Protein AF-A0A0S4LFZ9-F1 (afdb_monomer_lite)

pLDDT: mean 91.44, std 10.66, range [38.78, 98.31]

Secondary structure (DSSP, 8-state):
--EEEEEEEEEEEEEEEEEE-TTS-EEEEEEEEEEEEEEESSHHHHHHHHHHH--SEEEEEEEEEEEEE-TTTS-HHHHTT-S-TTS-EEEEEEEEEEEEPPTT--

Radius of gyration: 15.55 Å; chains: 1; bounding box: 42×28×38 Å

Structure (mmCIF, N/CA/C/O backbone):
data_AF-A0A0S4LFZ9-F1
#
_entry.id   AF-A0A0S4LFZ9-F1
#
loop_
_atom_site.group_PDB
_atom_site.id
_atom_site.type_symbol
_atom_site.label_atom_id
_atom_site.label_alt_id
_atom_site.label_comp_id
_atom_site.label_asym_id
_atom_site.label_entity_id
_atom_site.label_seq_id
_atom_site.pdbx_PDB_ins_code
_atom_site.Cartn_x
_atom_site.Cartn_y
_atom_site.Cartn_z
_atom_site.occupancy
_atom_site.B_iso_or_equiv
_atom_site.auth_seq_id
_atom_site.auth_comp_id
_atom_site.auth_asym_id
_atom_site.auth_atom_id
_atom_site.pdbx_PDB_model_num
ATOM 1 N N . MET A 1 1 ? -16.930 -2.630 12.385 1.00 87.00 1 MET A N 1
ATOM 2 C CA . MET A 1 1 ? -16.145 -1.496 12.920 1.00 87.00 1 MET A CA 1
ATOM 3 C C . MET A 1 1 ? -15.028 -1.224 11.934 1.00 87.00 1 MET A C 1
ATOM 5 O O . MET A 1 1 ? -14.411 -2.191 11.503 1.00 87.00 1 MET A O 1
ATOM 9 N N . LEU A 1 2 ? -14.827 0.034 11.540 1.00 96.06 2 LEU A N 1
ATOM 10 C CA . LEU A 1 2 ? -13.737 0.410 10.640 1.00 96.06 2 LEU A CA 1
ATOM 11 C C . LEU A 1 2 ? -12.406 0.456 11.395 1.00 96.06 2 LEU A C 1
ATOM 13 O O . LEU A 1 2 ? -12.373 0.756 12.589 1.00 96.06 2 LEU A O 1
ATOM 17 N N . LYS A 1 3 ? -11.332 0.120 10.688 1.00 97.31 3 LYS A N 1
ATOM 18 C CA . LYS A 1 3 ? -9.958 0.041 11.177 1.00 97.31 3 LYS A CA 1
ATOM 19 C C . LYS A 1 3 ? -9.035 0.706 10.168 1.00 97.31 3 LYS A C 1
ATOM 21 O O . LYS A 1 3 ? -9.326 0.708 8.974 1.00 97.31 3 LYS A O 1
ATOM 26 N N . GLN A 1 4 ? -7.913 1.221 10.645 1.00 97.81 4 GLN A N 1
ATOM 27 C CA . GLN A 1 4 ? -6.884 1.798 9.794 1.00 97.81 4 GLN A CA 1
ATOM 28 C C . GLN A 1 4 ? -5.811 0.756 9.502 1.00 97.81 4 GLN A C 1
ATOM 30 O O . GLN A 1 4 ? -5.411 -0.008 10.384 1.00 97.81 4 GLN A O 1
ATOM 35 N N . TYR A 1 5 ? -5.355 0.738 8.259 1.00 98.19 5 TYR A N 1
ATOM 36 C CA . TYR A 1 5 ? -4.335 -0.173 7.773 1.00 98.19 5 TYR A CA 1
ATOM 37 C C . TYR A 1 5 ? -3.227 0.607 7.078 1.00 98.19 5 TYR A C 1
ATOM 39 O O . TYR A 1 5 ? -3.490 1.623 6.432 1.00 98.19 5 TYR A O 1
ATOM 47 N N . LEU A 1 6 ? -2.008 0.093 7.192 1.00 98.06 6 LEU A N 1
ATOM 48 C CA . LEU A 1 6 ? -0.900 0.411 6.307 1.00 98.06 6 LEU A CA 1
ATOM 49 C C . LEU A 1 6 ? -0.549 -0.852 5.531 1.00 98.06 6 LEU A C 1
ATOM 51 O O .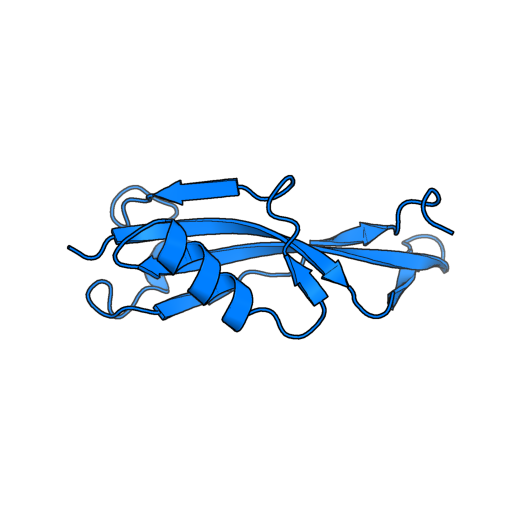 LEU A 1 6 ? -0.304 -1.905 6.125 1.00 98.06 6 LEU A O 1
ATOM 55 N N . LEU A 1 7 ? -0.536 -0.730 4.213 1.00 98.25 7 LEU A N 1
ATOM 56 C CA . LEU A 1 7 ? -0.090 -1.761 3.299 1.00 98.25 7 LEU A CA 1
ATOM 57 C C . LEU A 1 7 ? 1.197 -1.279 2.634 1.00 98.25 7 LEU A C 1
ATOM 59 O O . LEU A 1 7 ? 1.226 -0.17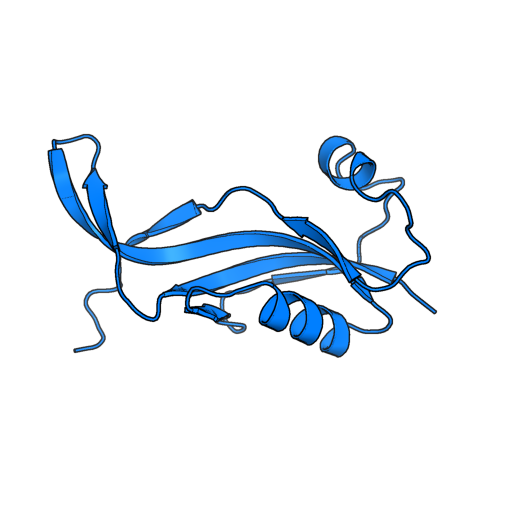4 2.094 1.00 98.25 7 LEU A O 1
ATOM 63 N N . THR A 1 8 ? 2.239 -2.102 2.650 1.00 97.81 8 THR A N 1
ATOM 64 C CA . THR A 1 8 ? 3.387 -1.935 1.753 1.00 97.81 8 THR A CA 1
ATOM 65 C C . THR A 1 8 ? 3.184 -2.919 0.617 1.00 97.81 8 THR A C 1
ATOM 67 O O . THR A 1 8 ? 3.347 -4.124 0.811 1.00 97.81 8 THR A O 1
ATOM 70 N N . ILE A 1 9 ? 2.754 -2.407 -0.533 1.00 97.94 9 ILE A N 1
ATOM 71 C CA . ILE A 1 9 ? 2.408 -3.212 -1.701 1.00 97.94 9 ILE A CA 1
ATOM 72 C C . ILE A 1 9 ? 3.606 -3.346 -2.635 1.00 97.94 9 ILE A C 1
ATOM 74 O O . ILE A 1 9 ? 4.344 -2.380 -2.831 1.00 97.94 9 ILE A O 1
ATOM 78 N N . SER A 1 10 ? 3.772 -4.535 -3.205 1.00 97.38 10 SER A N 1
ATOM 79 C CA . SER A 1 10 ? 4.643 -4.806 -4.346 1.00 97.38 10 SER A CA 1
ATOM 80 C C . SER A 1 10 ? 3.783 -4.814 -5.605 1.00 97.38 10 SER A C 1
ATOM 82 O O . SER A 1 10 ? 2.819 -5.573 -5.671 1.00 97.38 10 SER A O 1
ATOM 84 N N . VAL A 1 11 ? 4.073 -3.955 -6.579 1.00 96.38 11 VAL A N 1
ATOM 85 C CA . VAL A 1 11 ? 3.327 -3.872 -7.842 1.00 96.38 11 VAL A CA 1
ATOM 86 C C . VAL A 1 11 ? 4.213 -4.342 -8.978 1.00 96.38 11 VAL A C 1
ATOM 88 O O . VAL A 1 11 ? 5.262 -3.751 -9.222 1.00 96.38 11 VAL A O 1
ATOM 91 N N . LEU A 1 12 ? 3.747 -5.352 -9.706 1.00 95.00 12 LEU A N 1
ATOM 92 C CA . LEU A 1 12 ? 4.318 -5.785 -10.976 1.00 95.00 12 LEU A CA 1
ATOM 93 C C . LEU A 1 12 ? 3.690 -4.952 -12.092 1.00 95.00 12 LEU A C 1
ATOM 95 O O . LEU A 1 12 ? 2.468 -4.948 -12.235 1.00 95.00 12 LEU A O 1
ATOM 99 N N . LEU A 1 13 ? 4.510 -4.226 -12.852 1.00 93.06 13 LEU A N 1
ATOM 100 C CA . LEU A 1 13 ? 4.036 -3.377 -13.945 1.00 93.06 13 LEU A CA 1
ATOM 101 C C . LEU A 1 13 ? 3.548 -4.228 -15.121 1.00 93.06 13 LEU A C 1
ATOM 103 O O . LEU A 1 13 ? 4.226 -5.168 -15.531 1.00 93.06 13 LEU A O 1
ATOM 107 N N . ASP A 1 14 ? 2.4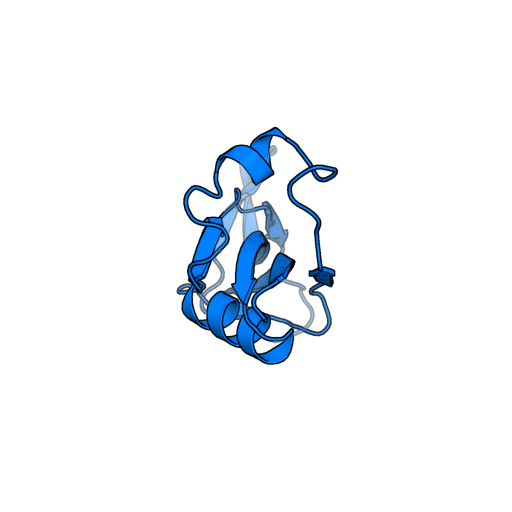24 -3.840 -15.728 1.00 88.25 14 ASP A N 1
ATOM 108 C CA . ASP A 1 14 ? 1.928 -4.500 -16.948 1.00 88.25 14 ASP A CA 1
ATOM 109 C C . ASP A 1 14 ? 2.877 -4.276 -18.136 1.00 88.25 14 ASP A C 1
ATOM 111 O O . ASP A 1 14 ? 3.004 -5.114 -19.032 1.00 88.25 14 ASP A O 1
ATOM 115 N N . VAL A 1 15 ? 3.541 -3.117 -18.150 1.00 86.62 15 VAL A N 1
ATOM 116 C CA . VAL A 1 15 ? 4.547 -2.742 -19.143 1.00 86.62 15 VAL A CA 1
ATOM 117 C C . VAL A 1 15 ? 5.791 -2.250 -18.401 1.00 86.62 15 VAL A C 1
ATOM 119 O O . VAL A 1 15 ? 5.706 -1.229 -17.714 1.00 86.62 15 VAL A O 1
ATOM 122 N N . PRO A 1 16 ? 6.945 -2.930 -18.540 1.00 82.06 16 PRO A N 1
ATOM 123 C CA . PRO A 1 16 ? 8.191 -2.492 -17.925 1.00 82.06 16 PRO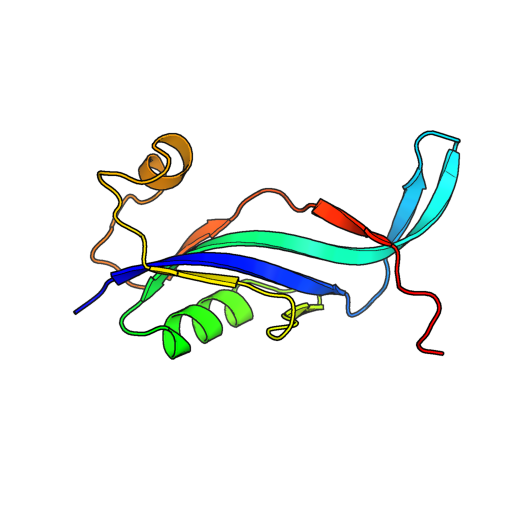 A CA 1
ATOM 124 C C . PRO A 1 16 ? 8.567 -1.075 -18.360 1.00 82.06 16 PRO A C 1
ATOM 126 O O . PRO A 1 16 ? 8.449 -0.715 -19.535 1.00 82.06 16 PRO A O 1
ATOM 129 N N . TYR A 1 17 ? 9.053 -0.277 -17.415 1.00 82.38 17 TYR A N 1
ATOM 130 C CA . TYR A 1 17 ? 9.570 1.058 -17.695 1.00 82.38 17 TYR A CA 1
ATOM 131 C C . TYR A 1 17 ? 11.068 0.982 -17.990 1.00 82.38 17 TYR A C 1
ATOM 133 O O . TYR A 1 17 ? 11.783 0.220 -17.347 1.00 82.38 17 TYR A O 1
ATOM 141 N N . THR A 1 18 ? 11.568 1.780 -18.934 1.00 83.00 18 THR A N 1
ATOM 142 C CA . THR A 1 18 ? 13.016 1.924 -19.136 1.00 83.00 18 THR A CA 1
ATOM 143 C C . THR A 1 18 ? 13.506 3.164 -18.394 1.00 83.00 18 THR A C 1
ATOM 145 O O . THR A 1 18 ? 13.165 4.288 -18.765 1.00 83.00 18 THR A O 1
ATOM 148 N N . GLY A 1 19 ? 14.252 2.949 -17.312 1.00 80.69 19 GLY A N 1
ATOM 149 C CA . GLY A 1 19 ? 14.916 3.990 -16.531 1.00 80.69 19 GLY A CA 1
ATOM 150 C C . GLY A 1 19 ? 16.387 4.138 -16.907 1.00 80.69 19 GLY A C 1
ATOM 151 O O . GLY A 1 19 ? 16.941 3.308 -17.622 1.00 80.69 19 GLY A O 1
ATOM 152 N N . GLU A 1 20 ? 17.015 5.201 -16.415 1.00 80.56 20 GLU A N 1
ATOM 153 C CA . GLU A 1 20 ? 18.463 5.399 -16.481 1.00 80.56 20 GLU A CA 1
ATOM 154 C C . GLU A 1 20 ? 19.014 5.318 -15.053 1.00 80.56 20 GLU A C 1
ATOM 156 O O . GLU A 1 20 ? 18.483 5.982 -14.158 1.00 80.56 20 GLU A O 1
ATOM 161 N N . ASP A 1 21 ? 20.024 4.475 -14.836 1.00 80.25 21 ASP A N 1
ATOM 162 C CA . ASP A 1 21 ? 20.703 4.340 -13.547 1.00 80.25 21 ASP A CA 1
ATOM 163 C C . ASP A 1 21 ? 21.650 5.530 -13.273 1.00 80.25 21 ASP A C 1
ATOM 165 O O . ASP A 1 21 ? 21.825 6.437 -14.092 1.00 80.25 21 ASP A O 1
ATOM 169 N N . GLU A 1 22 ? 22.323 5.529 -12.119 1.00 81.75 22 GLU A N 1
ATOM 170 C CA . GLU A 1 22 ? 23.295 6.578 -11.761 1.00 81.75 22 GLU A CA 1
ATOM 171 C C . GLU A 1 22 ? 24.527 6.631 -12.691 1.00 81.75 22 GLU A C 1
ATOM 173 O O . GLU A 1 22 ? 25.296 7.595 -12.654 1.00 81.75 22 GLU A O 1
ATOM 178 N N . THR A 1 23 ? 24.737 5.601 -13.517 1.00 83.38 23 THR A N 1
ATOM 179 C CA . THR A 1 23 ? 25.862 5.472 -14.454 1.00 83.38 23 THR A CA 1
ATOM 180 C C . THR A 1 23 ? 25.504 5.857 -15.892 1.00 83.38 23 THR A C 1
ATOM 182 O O . THR A 1 23 ? 26.394 5.926 -16.745 1.00 83.38 23 THR A O 1
ATOM 185 N N . GLY A 1 24 ? 24.230 6.149 -16.167 1.00 79.62 24 GLY A N 1
ATOM 186 C CA . GLY A 1 24 ? 23.719 6.428 -17.507 1.00 79.62 24 GLY A CA 1
ATOM 187 C C . GLY A 1 24 ? 23.302 5.180 -18.295 1.00 79.62 24 GLY A C 1
ATOM 188 O O . GLY A 1 24 ? 23.027 5.261 -19.497 1.00 79.62 24 GLY A O 1
ATOM 189 N N . LYS A 1 25 ? 23.291 4.003 -17.664 1.00 82.38 25 LYS A N 1
ATOM 190 C CA . LYS A 1 25 ? 22.868 2.741 -18.270 1.00 82.38 25 LYS A CA 1
ATOM 191 C C . LYS A 1 25 ? 21.345 2.632 -18.217 1.00 82.38 25 LYS A C 1
ATOM 193 O O . LYS A 1 25 ? 20.711 2.968 -17.224 1.00 82.38 25 LYS A O 1
ATOM 198 N N . GLN A 1 26 ? 20.762 2.133 -19.304 1.00 81.81 26 GLN A N 1
ATOM 199 C CA . GLN A 1 26 ? 19.332 1.841 -19.362 1.00 81.81 26 GLN A CA 1
ATOM 200 C C . GLN A 1 26 ? 19.020 0.576 -18.550 1.00 81.81 26 GLN A C 1
ATOM 202 O O . GLN A 1 26 ? 19.638 -0.468 -18.780 1.00 81.81 26 GLN A O 1
ATOM 207 N N . GLU A 1 27 ? 18.041 0.661 -17.655 1.00 83.56 27 GLU A N 1
ATOM 208 C CA . GLU A 1 27 ? 17.544 -0.450 -16.840 1.00 83.56 27 GLU A CA 1
ATOM 209 C C . GLU A 1 27 ? 16.050 -0.664 -17.077 1.00 83.56 27 GLU A C 1
ATOM 211 O O . GLU A 1 27 ? 15.274 0.286 -17.205 1.00 83.56 27 GLU A O 1
ATOM 216 N N . LEU A 1 28 ? 15.643 -1.932 -17.155 1.00 87.19 28 LEU A N 1
ATOM 217 C CA . LEU A 1 28 ? 14.237 -2.311 -17.231 1.00 87.19 28 LEU A CA 1
ATOM 218 C C . LEU A 1 28 ? 13.698 -2.458 -15.813 1.00 87.19 28 LEU A C 1
ATOM 220 O O . LEU A 1 28 ? 14.105 -3.348 -15.074 1.00 87.19 28 LEU A O 1
ATOM 224 N N . LEU A 1 29 ? 12.763 -1.594 -15.447 1.00 88.81 29 LEU A N 1
ATOM 225 C CA . LEU A 1 29 ? 12.088 -1.612 -14.158 1.00 88.81 29 LEU A CA 1
ATOM 226 C C . LEU A 1 29 ? 10.803 -2.427 -14.299 1.00 88.81 29 LEU A C 1
ATOM 228 O O . LEU A 1 29 ? 9.931 -2.089 -15.105 1.00 88.81 29 LEU A O 1
ATOM 232 N N . GLY A 1 30 ? 10.713 -3.519 -13.542 1.00 91.00 30 GLY A N 1
ATOM 233 C CA . GLY A 1 30 ? 9.605 -4.477 -13.607 1.00 91.00 30 GLY A CA 1
ATOM 234 C C . GLY A 1 30 ? 8.496 -4.203 -12.600 1.00 91.00 30 GLY A C 1
ATOM 235 O O . GLY A 1 30 ? 7.399 -4.743 -12.731 1.00 91.00 30 GLY A O 1
ATOM 236 N N . GLY A 1 31 ? 8.754 -3.358 -11.603 1.00 94.69 31 GLY A N 1
ATOM 237 C CA . GLY A 1 31 ? 7.786 -3.087 -10.555 1.00 94.69 31 GLY A CA 1
ATOM 238 C C . GLY A 1 31 ? 8.180 -1.963 -9.613 1.00 94.69 31 GLY A C 1
ATOM 239 O O . GLY A 1 31 ? 9.178 -1.266 -9.811 1.00 94.69 31 GLY A O 1
ATOM 240 N N . PHE A 1 32 ? 7.362 -1.767 -8.585 1.00 95.06 32 PHE A N 1
ATOM 241 C CA . PHE A 1 32 ? 7.661 -0.844 -7.498 1.00 95.06 32 PHE A CA 1
ATOM 242 C C . PHE A 1 32 ? 7.059 -1.290 -6.169 1.00 95.06 32 PHE A C 1
ATOM 244 O O . PHE A 1 32 ? 6.012 -1.932 -6.127 1.00 95.06 32 PHE A O 1
ATOM 251 N N . PHE A 1 33 ? 7.680 -0.858 -5.074 1.00 96.38 33 PHE A N 1
ATOM 252 C CA . PHE A 1 33 ? 7.054 -0.853 -3.758 1.00 96.38 33 PHE A CA 1
ATOM 253 C C . PHE A 1 33 ? 6.365 0.483 -3.492 1.00 96.38 33 PHE A C 1
ATOM 255 O O . PHE A 1 33 ? 6.884 1.548 -3.844 1.00 96.38 33 PHE A O 1
ATOM 262 N N . GLN A 1 34 ? 5.209 0.446 -2.835 1.00 97.00 34 GLN A N 1
ATOM 263 C CA . GLN A 1 34 ? 4.495 1.650 -2.425 1.00 97.00 34 GLN A CA 1
ATOM 264 C C . GLN A 1 34 ? 3.757 1.433 -1.108 1.00 97.00 34 GLN A C 1
ATOM 266 O O . GLN A 1 34 ? 3.154 0.391 -0.872 1.00 97.00 34 GLN A O 1
ATOM 271 N N . ASN A 1 35 ? 3.776 2.446 -0.247 1.00 97.56 35 ASN A N 1
ATOM 272 C CA . ASN A 1 35 ? 2.955 2.446 0.957 1.00 97.56 35 ASN A CA 1
ATOM 273 C C . ASN A 1 35 ? 1.576 3.028 0.644 1.00 97.56 35 ASN A C 1
ATOM 275 O O . ASN A 1 35 ? 1.479 4.146 0.139 1.00 97.56 35 ASN A O 1
ATOM 279 N N . ILE A 1 36 ? 0.517 2.308 0.997 1.00 97.94 36 ILE A N 1
ATOM 280 C CA . ILE A 1 36 ? -0.868 2.773 0.934 1.00 97.94 36 ILE A CA 1
ATOM 281 C C . ILE A 1 36 ? -1.455 2.689 2.335 1.00 97.94 36 ILE A C 1
ATOM 283 O O . ILE A 1 36 ? -1.421 1.633 2.966 1.00 97.94 36 ILE A O 1
ATOM 287 N N . ALA A 1 37 ? -2.014 3.794 2.825 1.00 98.00 37 ALA A N 1
ATOM 288 C CA . ALA A 1 37 ? -2.775 3.780 4.065 1.00 98.00 37 ALA A CA 1
ATOM 289 C C . ALA A 1 37 ? -4.249 4.087 3.802 1.00 98.00 37 ALA A C 1
ATOM 291 O O . ALA A 1 37 ? -4.612 4.958 3.001 1.00 98.00 37 ALA A O 1
ATOM 292 N N . LEU A 1 38 ? -5.103 3.304 4.451 1.00 98.31 38 LEU A N 1
ATOM 293 C CA . LEU A 1 38 ? -6.525 3.245 4.151 1.00 98.31 38 LEU A CA 1
ATOM 294 C C . LEU A 1 38 ? -7.340 2.880 5.39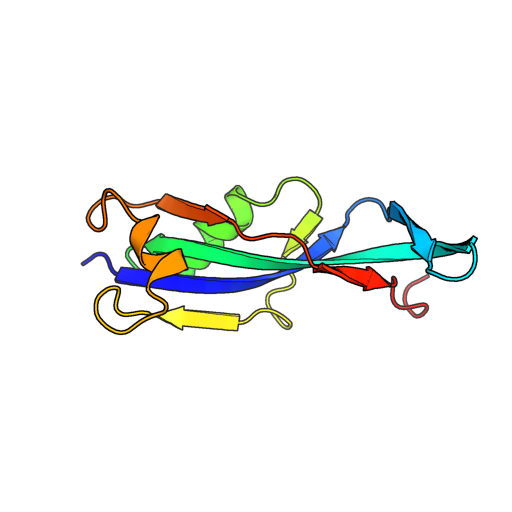0 1.00 98.31 38 LEU A C 1
ATOM 296 O O . LEU A 1 38 ? -6.824 2.348 6.376 1.00 98.31 38 LEU A O 1
ATOM 300 N N . THR A 1 39 ? -8.634 3.164 5.335 1.00 98.31 39 THR A N 1
ATOM 301 C CA . THR A 1 39 ? -9.615 2.734 6.330 1.00 98.31 39 THR A CA 1
ATOM 302 C C . THR A 1 39 ? -10.511 1.664 5.720 1.00 98.31 39 THR A C 1
ATOM 304 O O . THR A 1 39 ? -11.103 1.888 4.667 1.00 98.31 39 THR A O 1
ATOM 307 N N . ALA A 1 40 ? -10.639 0.518 6.390 1.00 98.12 40 ALA A N 1
ATOM 308 C CA . ALA A 1 40 ? -11.461 -0.603 5.938 1.00 98.12 40 ALA A CA 1
ATOM 309 C C . ALA A 1 40 ? -12.080 -1.373 7.114 1.00 98.12 40 ALA A C 1
ATOM 311 O O . ALA A 1 40 ? -11.624 -1.299 8.255 1.00 98.12 40 ALA A O 1
ATOM 312 N N . SER A 1 41 ? -13.130 -2.143 6.847 1.00 97.56 41 SER A N 1
ATOM 313 C CA . SER A 1 41 ? -13.788 -3.008 7.833 1.00 97.56 41 SER A CA 1
ATOM 314 C C . SER A 1 41 ? -13.048 -4.332 8.074 1.00 97.56 41 SER A C 1
ATOM 316 O O . SER A 1 41 ? -13.241 -4.963 9.117 1.00 97.56 41 SER A O 1
ATOM 318 N N . SER A 1 42 ? -12.190 -4.752 7.139 1.00 97.56 42 SER A N 1
ATOM 319 C CA . SER A 1 42 ? -11.419 -5.997 7.191 1.00 97.56 42 SER A CA 1
ATOM 320 C C . SER A 1 42 ? -10.154 -5.923 6.328 1.00 97.56 42 SER A C 1
ATOM 322 O O . SER A 1 42 ? -10.045 -5.069 5.450 1.00 97.56 42 SER A O 1
ATOM 324 N N . THR A 1 43 ? -9.224 -6.862 6.530 1.00 96.75 43 THR A N 1
ATOM 325 C CA . THR A 1 43 ? -8.022 -7.000 5.692 1.00 96.75 43 THR A CA 1
ATOM 326 C C . THR A 1 43 ? -8.373 -7.305 4.233 1.00 96.75 43 THR A C 1
ATOM 328 O O . THR A 1 43 ? -7.794 -6.724 3.327 1.00 96.75 43 THR A O 1
ATOM 331 N N . SER A 1 44 ? -9.378 -8.149 3.972 1.00 97.19 44 SER A N 1
ATOM 332 C CA . SER A 1 44 ? -9.808 -8.447 2.596 1.00 97.19 44 SER A CA 1
ATOM 333 C C . SER A 1 44 ? -10.331 -7.208 1.867 1.00 97.19 44 SER A C 1
ATOM 335 O O . SER A 1 44 ? -10.057 -7.026 0.686 1.00 97.19 44 SER A O 1
ATOM 337 N N . GLN A 1 45 ? -11.052 -6.333 2.571 1.00 97.88 45 GLN A N 1
ATOM 338 C CA . GLN A 1 45 ? -11.501 -5.064 2.004 1.00 97.88 45 GLN A CA 1
ATOM 339 C C . GLN A 1 45 ? -10.344 -4.071 1.840 1.00 97.88 45 GLN A C 1
ATOM 341 O O . GLN A 1 45 ? -10.319 -3.336 0.860 1.00 97.88 45 GLN A O 1
ATOM 346 N N . ALA A 1 46 ? -9.374 -4.070 2.760 1.00 97.94 46 ALA A N 1
ATOM 347 C CA . ALA A 1 46 ? -8.152 -3.283 2.623 1.00 97.94 46 ALA A CA 1
ATOM 348 C C . ALA A 1 46 ? -7.404 -3.625 1.327 1.00 97.94 46 ALA A C 1
ATOM 350 O O . ALA A 1 46 ? -7.059 -2.719 0.572 1.00 97.94 46 ALA A O 1
ATOM 351 N N . ARG A 1 47 ? -7.236 -4.922 1.035 1.00 98.00 47 ARG A N 1
ATOM 352 C CA . ARG A 1 47 ? -6.646 -5.388 -0.226 1.00 98.00 47 ARG A CA 1
ATOM 353 C C . ARG A 1 47 ? -7.440 -4.913 -1.439 1.00 98.00 47 ARG A C 1
ATOM 355 O O . ARG A 1 47 ? -6.870 -4.261 -2.298 1.00 98.00 47 ARG A O 1
ATOM 362 N N . ALA A 1 48 ? -8.762 -5.106 -1.441 1.00 97.62 48 ALA A N 1
ATOM 363 C CA . ALA A 1 48 ? -9.618 -4.668 -2.547 1.00 97.62 48 ALA A CA 1
ATOM 364 C C . ALA A 1 48 ? -9.547 -3.150 -2.815 1.00 97.62 48 ALA A C 1
ATOM 366 O O . ALA A 1 48 ? -9.587 -2.720 -3.965 1.00 97.62 48 ALA A O 1
ATOM 367 N N . LEU A 1 49 ? -9.435 -2.329 -1.764 1.00 98.00 49 LEU A N 1
ATOM 368 C CA . LEU A 1 49 ? -9.248 -0.881 -1.898 1.00 98.00 49 LEU A CA 1
ATOM 369 C C . LEU A 1 49 ? -7.862 -0.521 -2.449 1.00 98.00 49 LEU A C 1
ATOM 371 O O . LEU A 1 49 ? -7.756 0.421 -3.230 1.00 98.00 49 LEU A O 1
ATOM 375 N N . ALA A 1 50 ? -6.817 -1.249 -2.049 1.00 97.50 50 ALA A N 1
ATOM 376 C CA . ALA A 1 50 ? -5.472 -1.066 -2.585 1.00 97.50 50 ALA A CA 1
ATOM 377 C C . ALA A 1 50 ? -5.380 -1.507 -4.054 1.00 97.50 50 ALA A C 1
ATOM 379 O O . ALA A 1 50 ? -4.853 -0.748 -4.862 1.00 97.50 50 ALA A O 1
ATOM 380 N N . ASP A 1 51 ? -5.963 -2.655 -4.417 1.00 97.19 51 ASP A N 1
ATOM 381 C CA . ASP A 1 51 ? -6.059 -3.128 -5.805 1.00 97.19 51 ASP A CA 1
ATOM 382 C C . ASP A 1 51 ? -6.738 -2.070 -6.690 1.00 97.19 51 ASP A C 1
ATOM 384 O O . ASP A 1 51 ? -6.237 -1.732 -7.755 1.00 97.19 51 ASP A O 1
ATOM 388 N N . ALA A 1 52 ? -7.838 -1.471 -6.219 1.00 96.31 52 ALA A N 1
ATOM 389 C CA . ALA A 1 52 ? -8.541 -0.413 -6.948 1.00 96.31 52 ALA A CA 1
ATOM 390 C C . ALA A 1 52 ? -7.760 0.915 -7.052 1.00 96.31 52 ALA A C 1
ATOM 392 O O . ALA A 1 52 ? -8.111 1.765 -7.871 1.00 96.31 52 ALA A O 1
ATOM 393 N N . ALA A 1 53 ? -6.743 1.129 -6.212 1.00 95.19 53 ALA A N 1
ATOM 394 C CA . ALA A 1 53 ? -5.907 2.329 -6.238 1.00 95.19 53 ALA A CA 1
ATOM 395 C C . ALA A 1 53 ? -4.706 2.204 -7.193 1.00 95.19 53 ALA A C 1
ATOM 397 O O . ALA A 1 53 ? -4.148 3.225 -7.607 1.00 95.19 53 ALA A O 1
ATOM 398 N N . VAL A 1 54 ? -4.312 0.980 -7.553 1.00 94.31 54 VAL A N 1
ATOM 399 C CA . VAL A 1 54 ? -3.211 0.702 -8.482 1.00 94.31 54 VAL A CA 1
ATOM 400 C C . VAL A 1 54 ? -3.749 0.640 -9.913 1.00 94.31 54 VAL A C 1
ATOM 402 O O . VAL A 1 54 ? -4.673 -0.106 -10.203 1.00 94.31 54 VAL A O 1
ATOM 405 N N . ASN A 1 55 ? -3.166 1.431 -10.821 1.00 91.69 55 ASN A N 1
ATOM 406 C CA . ASN A 1 55 ? -3.622 1.528 -12.219 1.00 91.69 55 ASN A CA 1
ATOM 407 C C . ASN A 1 55 ? -2.591 1.051 -13.258 1.00 91.69 55 ASN A C 1
ATOM 409 O O . ASN A 1 55 ? -2.905 0.998 -14.441 1.00 91.69 55 ASN A O 1
ATOM 413 N N . GLU A 1 56 ? -1.351 0.781 -12.849 1.00 89.12 56 GLU A N 1
ATOM 414 C CA . GLU A 1 56 ? -0.209 0.555 -13.759 1.00 89.12 56 GLU A CA 1
ATOM 415 C C . GLU A 1 56 ? 0.250 -0.909 -13.808 1.00 89.12 56 GLU A C 1
ATOM 417 O O . GLU A 1 56 ? 1.239 -1.234 -14.466 1.00 89.12 56 GLU A O 1
ATOM 422 N N . GLY A 1 57 ? -0.432 -1.782 -13.073 1.00 92.81 57 GLY A N 1
ATOM 423 C CA . GLY A 1 57 ? -0.019 -3.159 -12.897 1.00 92.81 57 GLY A CA 1
ATOM 424 C C . GLY A 1 57 ? -0.874 -3.900 -11.883 1.00 92.81 57 GLY A C 1
ATOM 425 O O . GLY A 1 57 ? -1.944 -3.436 -11.484 1.00 92.81 57 GLY A O 1
ATOM 426 N N . SER A 1 58 ? -0.363 -5.042 -11.440 1.00 95.94 58 SER A N 1
ATOM 427 C CA . SER A 1 58 ? -1.028 -5.918 -10.476 1.00 95.94 58 SER A CA 1
ATOM 428 C C . SER A 1 58 ? -0.241 -5.991 -9.172 1.00 95.94 58 SER A C 1
ATOM 430 O O . SER A 1 58 ? 0.989 -6.051 -9.187 1.00 95.94 58 SER A O 1
ATOM 432 N N . ILE A 1 59 ? -0.942 -6.001 -8.036 1.00 96.75 59 ILE A N 1
ATOM 433 C CA . ILE A 1 59 ? -0.303 -6.180 -6.730 1.00 96.75 59 ILE A CA 1
ATOM 434 C C . ILE A 1 59 ? 0.092 -7.649 -6.563 1.00 96.75 59 ILE A C 1
ATOM 436 O O . ILE A 1 59 ? -0.752 -8.545 -6.602 1.00 96.75 59 ILE A O 1
ATOM 440 N N . ASP A 1 60 ? 1.375 -7.887 -6.321 1.00 96.50 60 ASP A N 1
ATOM 441 C CA . ASP A 1 60 ? 1.882 -9.167 -5.854 1.00 96.50 60 ASP A CA 1
ATOM 442 C C . ASP A 1 60 ? 1.712 -9.256 -4.333 1.00 96.50 60 ASP A C 1
ATOM 444 O O . ASP A 1 60 ? 2.522 -8.759 -3.541 1.00 96.50 60 ASP A O 1
ATOM 448 N N . TRP A 1 61 ? 0.608 -9.876 -3.919 1.00 95.25 61 TRP A N 1
ATOM 449 C CA . TRP A 1 61 ? 0.261 -10.025 -2.509 1.00 95.25 61 TRP A CA 1
ATOM 450 C C . TRP A 1 61 ? 1.197 -10.962 -1.736 1.00 95.25 61 TRP A C 1
ATOM 452 O O . TRP A 1 61 ? 1.238 -10.846 -0.511 1.00 95.25 61 TRP A O 1
ATOM 462 N N . ASP A 1 62 ? 1.956 -11.837 -2.405 1.00 95.44 62 ASP A N 1
ATOM 463 C CA . ASP A 1 62 ? 2.920 -12.727 -1.742 1.00 95.44 62 ASP A CA 1
ATOM 464 C C . ASP A 1 62 ? 4.174 -11.958 -1.296 1.00 95.44 62 ASP A C 1
ATOM 466 O O . ASP A 1 62 ? 4.786 -12.297 -0.281 1.00 95.44 62 ASP A O 1
ATOM 470 N N . ASN A 1 63 ? 4.505 -10.872 -2.002 1.00 94.81 63 ASN A N 1
ATOM 471 C CA . ASN A 1 63 ? 5.598 -9.951 -1.672 1.00 94.81 63 ASN A CA 1
ATOM 472 C C . ASN A 1 63 ? 5.125 -8.638 -1.018 1.00 94.81 63 ASN A C 1
ATOM 474 O O . ASN A 1 63 ? 5.914 -7.711 -0.826 1.00 94.81 63 ASN A O 1
ATOM 478 N N . SER A 1 64 ? 3.843 -8.547 -0.656 1.00 97.00 64 SER A N 1
ATOM 479 C CA . SER A 1 64 ? 3.257 -7.385 0.018 1.00 97.00 64 SER A CA 1
ATOM 480 C C . SER A 1 64 ? 3.067 -7.634 1.514 1.00 97.00 64 SER A C 1
ATOM 482 O O . SER A 1 64 ? 2.949 -8.767 1.976 1.00 97.00 64 SER A O 1
ATOM 484 N N . THR A 1 65 ? 2.987 -6.560 2.299 1.00 97.38 65 THR A N 1
ATOM 485 C CA . THR A 1 65 ? 2.666 -6.639 3.731 1.00 97.38 65 THR A CA 1
ATOM 486 C C . THR A 1 65 ? 1.464 -5.780 4.079 1.00 97.38 65 THR A C 1
ATOM 488 O O . THR A 1 65 ? 1.184 -4.766 3.441 1.00 97.38 65 THR A O 1
ATOM 491 N N . GLU A 1 66 ? 0.747 -6.190 5.121 1.00 96.19 66 GLU A N 1
ATOM 492 C CA . GLU A 1 66 ? -0.445 -5.510 5.607 1.00 96.19 66 GLU A CA 1
ATOM 493 C C . GLU A 1 66 ? -0.468 -5.516 7.135 1.00 96.19 66 GLU A C 1
ATOM 495 O O . GLU A 1 66 ? -0.353 -6.558 7.782 1.00 96.19 66 GLU A O 1
ATOM 500 N N . ALA A 1 67 ? -0.622 -4.335 7.726 1.00 96.88 67 ALA A N 1
ATOM 501 C CA . ALA A 1 67 ? -0.682 -4.171 9.168 1.00 96.88 67 ALA A CA 1
ATOM 502 C C . ALA A 1 67 ? -1.847 -3.261 9.547 1.00 96.88 67 ALA A C 1
ATOM 504 O O . ALA A 1 67 ? -2.028 -2.182 8.982 1.00 96.88 67 ALA A O 1
ATOM 505 N N . GLN A 1 68 ? -2.631 -3.681 10.541 1.00 97.56 68 GLN A N 1
ATOM 506 C CA . GLN A 1 68 ? -3.552 -2.765 11.205 1.00 97.56 68 GLN A CA 1
ATOM 507 C C . GLN A 1 68 ? -2.723 -1.772 12.032 1.00 97.56 68 GLN A C 1
ATOM 509 O O . GLN A 1 68 ? -1.865 -2.183 12.812 1.00 97.56 68 GLN A O 1
ATOM 514 N N . ILE A 1 69 ? -2.999 -0.479 11.886 1.00 97.25 69 ILE A N 1
ATOM 515 C CA . ILE A 1 69 ? -2.293 0.597 12.589 1.00 97.25 69 ILE A CA 1
ATOM 516 C C . ILE A 1 69 ? -3.220 1.321 13.570 1.00 97.25 69 ILE A C 1
ATOM 518 O O . ILE A 1 69 ? -4.446 1.238 13.478 1.00 97.25 69 ILE A O 1
ATOM 522 N N . ASN A 1 70 ? -2.623 2.052 14.510 1.00 95.56 70 ASN A N 1
ATOM 523 C CA . ASN A 1 70 ? -3.316 3.009 15.368 1.00 95.56 70 ASN A CA 1
ATOM 524 C C . ASN A 1 70 ? -2.790 4.415 15.053 1.00 95.56 70 ASN A C 1
ATOM 526 O O . ASN A 1 70 ? -1.606 4.676 15.243 1.00 95.56 70 ASN A O 1
ATOM 530 N N . LEU A 1 71 ? -3.670 5.312 14.601 1.00 94.12 71 LEU A N 1
ATOM 531 C CA . LEU A 1 71 ? -3.316 6.677 14.192 1.00 94.12 71 LEU A CA 1
ATOM 532 C C . LEU A 1 71 ? -2.684 7.526 15.308 1.00 94.12 71 LEU A C 1
ATOM 534 O O . LEU A 1 71 ? -1.980 8.484 15.008 1.00 94.12 71 LEU A O 1
ATOM 538 N N . GLU A 1 72 ? -2.931 7.204 16.581 1.00 93.44 72 GLU A N 1
ATOM 539 C CA . GLU A 1 72 ? -2.371 7.951 17.717 1.00 93.44 72 GLU A CA 1
ATOM 540 C C . GLU A 1 72 ? -0.904 7.599 17.991 1.00 93.44 72 GLU A C 1
ATOM 542 O O . GLU A 1 72 ? -0.160 8.420 18.526 1.00 93.44 72 GLU A O 1
ATOM 547 N N . THR A 1 73 ? -0.491 6.376 17.649 1.00 94.19 73 THR A N 1
ATOM 548 C CA . THR A 1 73 ? 0.840 5.839 17.979 1.00 94.19 73 THR A CA 1
ATOM 549 C C . THR A 1 73 ? 1.697 5.544 16.755 1.00 94.19 73 THR A C 1
ATOM 551 O O . THR A 1 73 ? 2.882 5.255 16.898 1.00 94.19 73 THR A O 1
ATOM 554 N N . PHE A 1 74 ? 1.097 5.529 15.567 1.00 94.50 74 PHE A N 1
ATOM 555 C CA . PHE A 1 74 ? 1.793 5.311 14.307 1.00 94.50 74 PHE A CA 1
ATOM 556 C C . PHE A 1 74 ? 2.543 6.579 13.861 1.00 94.50 74 PHE A C 1
ATOM 558 O O . PHE A 1 74 ? 2.463 7.626 14.504 1.00 94.50 74 PHE A O 1
ATOM 565 N N . ASP A 1 75 ? 3.291 6.475 12.761 1.00 93.50 75 ASP A N 1
ATOM 566 C CA . ASP A 1 75 ? 4.003 7.589 12.144 1.00 93.50 75 ASP A CA 1
ATOM 567 C C . ASP A 1 75 ? 3.106 8.831 12.022 1.00 93.50 75 ASP A C 1
ATOM 569 O O . ASP A 1 75 ? 2.022 8.793 11.425 1.00 93.50 75 ASP A O 1
ATOM 573 N N . VAL A 1 76 ? 3.550 9.934 12.628 1.00 93.25 76 VAL A N 1
ATOM 574 C CA . VAL A 1 76 ? 2.749 11.155 12.749 1.00 93.25 76 VAL A CA 1
ATOM 575 C C . VAL A 1 76 ? 2.578 11.865 11.408 1.00 93.25 76 VAL A C 1
ATOM 577 O O . VAL A 1 76 ? 1.562 12.528 11.195 1.00 93.25 76 VAL A O 1
ATOM 580 N N . GLU A 1 77 ? 3.547 11.750 10.501 1.00 93.88 77 GLU A N 1
ATOM 581 C CA . GLU A 1 77 ? 3.514 12.423 9.205 1.00 93.88 77 GLU A CA 1
ATOM 582 C C . GLU A 1 77 ? 2.505 11.747 8.281 1.00 93.88 77 GLU A C 1
ATOM 584 O O . GLU A 1 77 ? 1.677 12.432 7.673 1.00 93.88 77 GLU A O 1
ATOM 589 N N . ILE A 1 78 ? 2.495 10.412 8.255 1.00 92.81 78 ILE A N 1
ATOM 590 C CA . ILE A 1 78 ? 1.492 9.633 7.521 1.00 92.81 78 ILE A CA 1
ATOM 591 C C . ILE A 1 78 ? 0.114 9.807 8.170 1.00 92.81 78 ILE A C 1
ATOM 593 O O . ILE A 1 78 ? -0.850 10.162 7.491 1.00 92.81 78 ILE A O 1
ATOM 597 N N . SER A 1 79 ? 0.005 9.642 9.493 1.00 94.06 79 SER A N 1
ATOM 598 C CA . SER A 1 79 ? -1.290 9.670 10.197 1.00 94.06 79 SER A CA 1
ATOM 599 C C . SER A 1 79 ? -2.021 11.010 10.058 1.00 94.06 79 SER A C 1
ATOM 601 O O . SER A 1 79 ? -3.247 11.037 9.963 1.00 94.06 79 SER A O 1
ATOM 603 N N . ARG A 1 80 ? -1.295 12.135 9.960 1.00 94.38 80 ARG A N 1
ATOM 604 C CA . ARG A 1 80 ? -1.873 13.476 9.723 1.00 94.38 80 ARG A CA 1
ATOM 605 C C . ARG A 1 80 ? -2.602 13.616 8.385 1.00 94.38 80 ARG A C 1
ATOM 607 O O . ARG A 1 80 ? -3.369 14.575 8.218 1.00 94.38 80 ARG A O 1
ATOM 614 N N . GLN A 1 81 ? -2.359 12.719 7.432 1.00 95.44 81 GLN A N 1
ATOM 615 C CA . GLN A 1 81 ? -3.054 12.717 6.144 1.00 95.44 81 GLN A CA 1
ATOM 616 C C . GLN A 1 81 ? -4.459 12.111 6.245 1.00 95.44 81 GLN A C 1
ATOM 618 O O . GLN A 1 81 ? -5.336 12.489 5.472 1.00 95.44 81 GLN A O 1
ATOM 623 N N . CYS A 1 82 ? -4.728 11.281 7.258 1.00 95.44 82 CYS A N 1
ATOM 624 C CA . CYS A 1 82 ? -6.064 10.759 7.525 1.00 95.44 82 CYS A CA 1
ATOM 625 C C . CYS A 1 82 ? -6.972 11.860 8.108 1.00 95.44 82 CYS A C 1
ATOM 627 O O . CYS A 1 82 ? -6.922 12.163 9.300 1.00 95.44 82 CYS A O 1
ATOM 629 N N . LYS A 1 83 ? -7.796 12.496 7.263 1.00 94.12 83 LYS A N 1
ATOM 630 C CA . LYS A 1 83 ? -8.733 13.556 7.694 1.00 94.12 83 LYS A CA 1
ATOM 631 C C . LYS A 1 83 ? -10.034 13.014 8.276 1.00 94.12 83 LYS A C 1
ATOM 633 O O . LYS A 1 83 ? -10.606 13.638 9.165 1.00 94.12 83 LYS A O 1
ATOM 638 N N . GLU A 1 84 ? -10.475 11.856 7.796 1.00 94.12 84 GLU A N 1
ATOM 639 C CA . GLU A 1 84 ? -11.757 11.248 8.154 1.00 94.12 84 GLU A CA 1
ATOM 640 C C . GLU A 1 84 ? -11.561 9.760 8.497 1.00 94.12 84 GLU A C 1
ATOM 642 O O . GLU A 1 84 ? -11.860 8.885 7.688 1.00 94.12 84 GLU A O 1
ATOM 647 N N . PRO A 1 85 ? -11.065 9.427 9.704 1.00 92.75 85 PRO A N 1
ATOM 648 C CA . PRO A 1 85 ? -10.751 8.043 10.080 1.00 92.75 85 PRO A CA 1
ATOM 649 C C . PRO A 1 85 ? -11.977 7.123 10.183 1.00 92.75 85 PRO A C 1
ATOM 651 O O . PRO A 1 85 ? -11.826 5.905 10.260 1.00 92.75 85 PRO A O 1
ATOM 654 N N . GLY A 1 86 ? -13.186 7.695 10.210 1.00 94.75 86 GLY A N 1
ATOM 655 C CA . GLY A 1 86 ? -14.455 6.967 10.180 1.00 94.75 86 GLY A CA 1
ATOM 656 C C . GLY A 1 86 ? -15.043 6.770 8.779 1.00 94.75 86 GLY A C 1
ATOM 657 O O . GLY A 1 86 ? -16.120 6.187 8.679 1.00 94.75 86 GLY A O 1
ATOM 658 N N . LEU A 1 87 ? -14.380 7.251 7.723 1.00 96.25 87 LEU A N 1
ATOM 659 C CA . LEU A 1 87 ? -14.775 7.023 6.335 1.00 96.25 87 LEU A CA 1
ATOM 660 C C . LEU A 1 87 ? -13.932 5.887 5.750 1.00 96.25 87 LEU A C 1
ATOM 662 O O . LEU A 1 87 ? -12.717 5.859 5.925 1.00 96.25 87 LEU A O 1
ATOM 666 N N . GLU A 1 88 ? -14.574 4.953 5.056 1.00 97.25 88 GLU A N 1
ATOM 667 C CA . GLU A 1 88 ? -13.879 3.925 4.284 1.00 97.25 88 GLU A CA 1
ATOM 668 C C . GLU A 1 88 ? -13.178 4.539 3.067 1.00 97.25 88 GLU A C 1
ATOM 670 O O . GLU A 1 88 ? -13.740 5.403 2.395 1.00 97.25 88 GLU A O 1
ATOM 675 N N . GLY A 1 89 ? -11.968 4.066 2.771 1.00 97.69 89 GLY A N 1
ATOM 676 C CA . GLY A 1 89 ? -11.234 4.468 1.576 1.00 97.69 89 GLY A CA 1
ATOM 677 C C . GLY A 1 89 ? -9.740 4.654 1.802 1.00 97.69 89 GLY A C 1
ATOM 678 O O . GLY A 1 89 ? -9.239 4.616 2.930 1.00 97.69 89 GLY A O 1
ATOM 679 N N . VAL A 1 90 ? -9.031 4.856 0.695 1.00 97.69 90 VAL A N 1
ATOM 680 C CA . VAL A 1 90 ? -7.610 5.209 0.683 1.00 97.69 90 VAL A CA 1
ATOM 681 C C . VAL A 1 90 ? -7.462 6.687 1.028 1.00 97.69 90 VAL A C 1
ATOM 683 O O . VAL A 1 90 ? -8.119 7.536 0.430 1.00 97.69 90 VAL A O 1
ATOM 686 N N . TRP A 1 91 ? -6.597 6.999 1.989 1.00 97.19 91 TRP A N 1
ATOM 687 C CA . TRP A 1 91 ? -6.347 8.375 2.434 1.00 97.19 91 TRP A CA 1
ATOM 688 C C . TRP A 1 91 ? -4.867 8.768 2.381 1.00 97.19 91 TRP A C 1
ATOM 690 O O . TRP A 1 91 ? -4.536 9.930 2.606 1.00 97.19 91 TRP A O 1
ATOM 700 N N . TYR A 1 92 ? -3.977 7.828 2.060 1.00 97.06 92 TYR A N 1
ATOM 701 C CA . TYR A 1 92 ? -2.564 8.092 1.812 1.00 97.06 92 TYR A CA 1
ATOM 702 C C . TYR A 1 92 ? -2.014 7.137 0.757 1.00 97.06 92 TYR A C 1
ATOM 704 O O . TYR A 1 92 ? -2.229 5.927 0.829 1.00 97.06 92 TYR A O 1
ATOM 712 N N . VAL A 1 93 ? -1.253 7.698 -0.180 1.00 96.81 93 VAL A N 1
ATOM 713 C CA . VAL A 1 93 ? -0.470 6.970 -1.177 1.00 96.81 93 VAL A CA 1
ATOM 714 C C . VAL A 1 93 ? 0.932 7.569 -1.162 1.00 96.81 93 VAL A C 1
ATOM 716 O O . VAL A 1 93 ? 1.112 8.758 -1.424 1.00 96.81 93 VAL A O 1
ATOM 719 N N . GLY A 1 94 ? 1.915 6.759 -0.782 1.00 95.75 94 GLY A N 1
ATOM 720 C CA . GLY A 1 94 ? 3.308 7.169 -0.661 1.00 95.75 94 GLY A CA 1
ATOM 721 C C . GLY A 1 94 ? 4.034 7.269 -2.007 1.00 95.75 94 GLY A C 1
ATOM 722 O O . GLY A 1 94 ? 3.463 6.966 -3.058 1.00 95.75 94 GLY A O 1
ATOM 723 N N . PRO A 1 95 ? 5.313 7.677 -1.996 1.00 95.25 95 PRO A N 1
ATOM 724 C CA . PRO A 1 95 ? 6.155 7.617 -3.186 1.00 95.25 95 PRO A CA 1
ATOM 725 C C . PRO A 1 95 ? 6.349 6.167 -3.654 1.00 95.25 95 PRO A C 1
ATOM 727 O O . PRO A 1 95 ? 6.249 5.227 -2.862 1.00 95.25 95 PRO A O 1
ATOM 730 N N . LYS A 1 96 ? 6.635 6.003 -4.948 1.00 94.19 96 LYS A N 1
ATOM 731 C CA . LYS A 1 96 ? 6.998 4.713 -5.543 1.00 94.19 96 LYS A CA 1
ATOM 732 C C . LYS A 1 96 ? 8.498 4.488 -5.425 1.00 94.19 96 LYS A C 1
ATOM 734 O O . LYS A 1 96 ? 9.278 5.384 -5.742 1.00 94.19 96 LYS A O 1
ATOM 739 N N . PHE A 1 97 ? 8.878 3.279 -5.045 1.00 92.81 97 PHE A N 1
ATOM 740 C CA . PHE A 1 97 ? 10.260 2.818 -5.040 1.00 92.81 97 PHE A CA 1
ATOM 741 C C . PHE A 1 97 ? 10.400 1.734 -6.101 1.00 92.81 97 PHE A C 1
ATOM 743 O O . PHE A 1 97 ? 9.977 0.601 -5.883 1.00 92.81 97 PHE A O 1
ATOM 750 N N . LEU A 1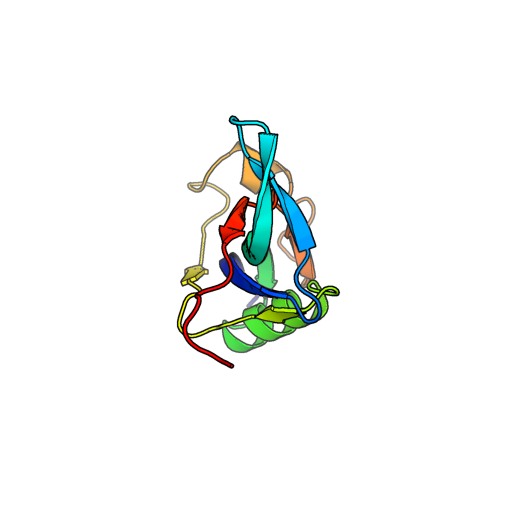 98 ? 10.908 2.117 -7.271 1.00 91.56 98 LEU A N 1
ATOM 751 C CA . LEU A 1 98 ? 11.037 1.232 -8.429 1.00 91.56 98 LEU A CA 1
ATOM 752 C C . LEU A 1 98 ? 12.116 0.170 -8.187 1.00 91.56 98 LEU A C 1
ATOM 754 O O . LEU A 1 98 ? 13.107 0.442 -7.510 1.00 91.56 98 LEU A O 1
ATOM 758 N N . TYR A 1 99 ? 11.924 -1.012 -8.763 1.00 89.19 99 TYR A N 1
ATOM 759 C CA . TYR A 1 99 ? 12.915 -2.085 -8.769 1.00 89.19 99 TYR A CA 1
ATOM 760 C C . TYR A 1 99 ? 13.040 -2.719 -10.162 1.00 89.19 99 TYR A C 1
ATOM 762 O O . TYR A 1 99 ? 12.114 -2.669 -10.980 1.00 89.19 99 TYR A O 1
ATOM 770 N N . GLU A 1 100 ? 14.213 -3.290 -10.431 1.00 85.69 100 GLU A N 1
ATOM 771 C CA . GLU A 1 100 ? 14.554 -3.942 -11.698 1.00 85.69 100 GLU A CA 1
ATOM 772 C C . GLU A 1 100 ? 13.654 -5.150 -11.983 1.00 85.69 100 GLU A C 1
ATOM 774 O O . GLU A 1 100 ? 13.226 -5.866 -11.079 1.00 85.69 100 GLU A O 1
ATOM 779 N N . ALA A 1 101 ? 13.347 -5.382 -13.257 1.00 78.25 101 ALA A N 1
ATOM 780 C CA . ALA A 1 101 ? 12.663 -6.594 -13.675 1.00 78.25 101 ALA A CA 1
ATOM 781 C C . ALA A 1 101 ? 13.572 -7.805 -13.427 1.00 78.25 101 ALA A C 1
ATOM 783 O O . ALA A 1 101 ? 14.708 -7.833 -13.896 1.00 78.25 101 ALA A O 1
ATOM 784 N N . ASP A 1 102 ? 13.062 -8.815 -12.723 1.00 69.31 102 ASP A N 1
ATOM 785 C CA . ASP A 1 102 ? 13.780 -10.076 -12.543 1.00 69.31 102 ASP A CA 1
ATOM 786 C C . ASP A 1 102 ? 14.015 -10.716 -13.926 1.00 69.31 102 ASP A C 1
ATOM 788 O O . ASP A 1 102 ? 13.063 -10.972 -14.667 1.00 69.31 102 ASP A O 1
ATOM 792 N N . GLU A 1 103 ? 15.269 -11.013 -14.286 1.00 54.97 103 GLU A N 1
ATOM 793 C CA . GLU A 1 103 ? 15.653 -11.579 -15.599 1.00 54.97 103 GLU A CA 1
ATOM 794 C C . GLU A 1 103 ? 15.146 -13.031 -15.830 1.00 54.97 103 GLU A C 1
ATOM 796 O O . GLU A 1 103 ? 15.595 -13.728 -16.741 1.00 54.97 103 GLU A O 1
ATOM 801 N N . GLY A 1 104 ? 14.214 -13.527 -15.007 1.00 50.03 104 GLY A N 1
ATOM 802 C CA . GLY A 1 104 ? 13.840 -14.940 -14.895 1.00 50.03 104 GLY A CA 1
ATOM 803 C C . GLY A 1 104 ? 12.478 -15.358 -15.459 1.00 50.03 104 GLY A C 1
ATOM 804 O O . GLY A 1 104 ? 12.118 -16.525 -15.306 1.00 50.03 104 GLY A O 1
ATOM 805 N N . GLN A 1 105 ? 11.709 -14.470 -16.094 1.00 42.50 105 GLN A N 1
ATOM 806 C CA . GLN A 1 105 ? 10.438 -14.836 -16.739 1.00 42.50 105 GLN A CA 1
ATOM 807 C C . GLN A 1 105 ? 10.362 -14.286 -18.169 1.00 42.50 105 GLN A C 1
ATOM 809 O O . GLN A 1 105 ? 9.729 -13.267 -18.433 1.00 42.50 105 GLN A O 1
ATOM 814 N N . ALA A 1 106 ? 11.028 -14.993 -19.085 1.00 38.78 106 ALA A N 1
ATOM 815 C CA . ALA A 1 106 ? 10.815 -14.921 -20.530 1.00 38.78 106 ALA A CA 1
ATOM 816 C C . ALA A 1 106 ? 10.279 -16.265 -21.040 1.00 38.78 106 ALA A C 1
ATOM 818 O O . ALA A 1 106 ? 10.730 -17.312 -20.514 1.00 38.78 106 ALA A O 1
#

Foldseek 3Di:
DKFKKKKFWKFFFPAWDWDADPVRDTFTWGTWTKIWIWIDPDPVVVVVQVQVVDDGGGTPPVPMDMDTDDLVPDDVVQSVQCPDNPDGHIRDIGDIGIDGDDPPDD

Organism: NCBI:txid1742972

Sequence (106 aa):
MLKQYLLTISVLLDVPYTGEDETGKQELLGGFFQNIALTASSTSQARALADAAVNEGSIDWDNSTEAQINLETFDVEISRQCKEPGLEGVWYVGPKFLYEADEGQA